Protein 3GV3 (pdb70)

CATH classification: 2.40.50.40

Foldseek 3Di:
DVPDDPAPDADQDDDPVFFPDWFFAPCVVDDFGIWTQTNVPRDIGTHDPVRPCVVVVVVVVD

GO terms:
  GO:0031640 killing of cells of another organism (P, IDA)
  GO:0061844 antimicrobial humoral immune response 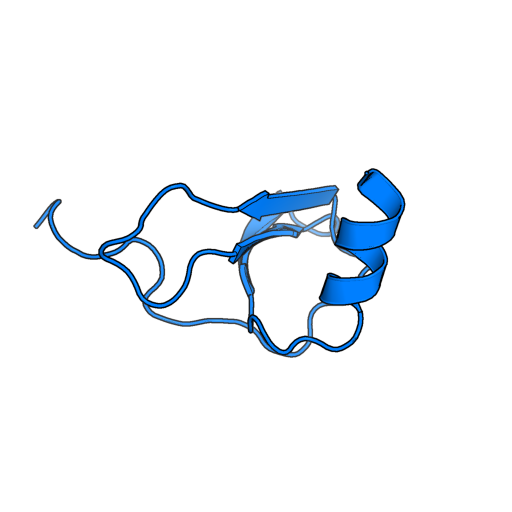mediated by antimicrobial peptide (P, IDA)
  GO:0045785 positive regulation of cell adhesion (P, IDA)
  GO:2000406 positive regulation of T cell migration (P, IDA)
  GO:0008009 chemokine activity (F, IDA)
  GO:0005576 extracellular region (C, IDA)
  GO:0038160 CXCL12-activated CXCR4 signaling pathway (P, IDA)
  GO:0090026 positive regulation of monocyte chemotaxis (P, IDA)
  GO:0005576 extracellular region (C, EXP)
  GO:0008009 chemokine activity (F, TAS)
  GO:0006935 chemotaxis (P, TAS)
  GO:0042379 chemokine receptor binding (F, IMP)
  GO:0005102 signaling receptor binding (F, TAS)
  GO:0009615 response to virus (P, TAS)
  GO:0006874 intracellular calcium ion homeostasis (P, TAS)
  GO:0006955 immune response (P, TAS)
  GO:0007155 cell adhesion (P, TAS)
  GO:0007165 signal transduction (P, TAS)
  GO:0007186 G protein-coupled receptor signaling pathway (P, TAS)
  GO:0008015 blood circulation (P, TAS)

Structure (mmCIF, N/CA/C/O backbone):
data_3GV3
#
_entry.id   3GV3
#
_cell.length_a   55.510
_cell.length_b   55.510
_cell.length_c   45.963
_cell.angle_alpha   90.00
_cell.angle_beta   90.00
_cell.angle_gamma   120.00
#
_symmetry.space_group_name_H-M   'P 32 2 1'
#
loop_
_entity.id
_entity.type
_entity.pdbx_description
1 polymer 'CXCL12 protein'
2 water water
#
loop_
_atom_site.group_PDB
_atom_site.id
_atom_site.type_symbol
_atom_site.label_atom_id
_atom_site.label_alt_id
_atom_site.label_comp_id
_atom_site.label_asym_id
_atom_site.label_entity_id
_atom_site.label_seq_id
_atom_site.pdbx_PDB_ins_code
_atom_site.Cartn_x
_atom_site.Cartn_y
_atom_site.Cartn_z
_atom_site.occupancy
_atom_site.B_iso_or_equiv
_atom_site.auth_seq_id
_atom_site.auth_comp_id
_atom_site.auth_asym_id
_atom_site.auth_atom_id
_atom_site.pdbx_PDB_model_num
ATOM 1 N N . LEU A 1 1 ? -36.888 20.734 -1.603 1.00 43.12 5 LEU A N 1
ATOM 2 C CA . LEU A 1 1 ? -36.415 21.895 -0.77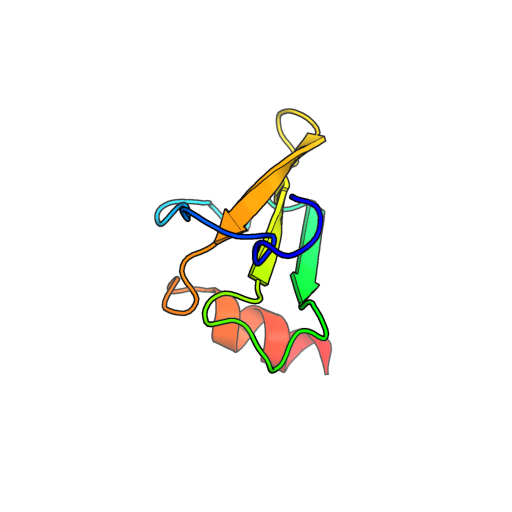6 1.00 42.73 5 LEU A CA 1
ATOM 3 C C . LEU A 1 1 ? -34.945 22.238 -1.008 1.00 41.53 5 LEU A C 1
ATOM 4 O O . LEU A 1 1 ? -34.379 21.909 -2.064 1.00 43.21 5 LEU A O 1
ATOM 5 N N . SER A 1 2 ? -34.339 22.918 -0.029 1.00 39.70 6 SER A N 1
ATOM 6 C CA . SER A 1 2 ? -32.883 23.032 0.059 1.00 37.68 6 SER A CA 1
ATOM 7 C C . SER A 1 2 ? -32.121 21.702 0.352 1.00 35.10 6 SER A C 1
ATOM 8 O O . SER A 1 2 ? -30.889 21.694 0.459 1.00 36.42 6 SER A O 1
ATOM 10 N N . TYR A 1 3 ? -32.843 20.596 0.496 1.00 32.63 7 TYR A N 1
ATOM 11 C CA . TYR A 1 3 ? -32.186 19.346 0.926 1.00 29.46 7 TYR A CA 1
ATOM 12 C C . TYR A 1 3 ? -31.787 18.464 -0.200 1.00 27.77 7 TYR A C 1
ATOM 13 O O . TYR A 1 3 ? -31.263 17.410 0.035 1.00 24.37 7 TYR A O 1
ATOM 22 N N . ARG A 1 4 ? -32.056 18.856 -1.427 1.00 24.11 8 ARG A N 1
ATOM 23 C CA . ARG A 1 4 ? -31.671 17.992 -2.525 1.00 23.56 8 ARG A CA 1
ATOM 24 C C . ARG A 1 4 ? -30.188 18.102 -2.807 1.00 22.11 8 ARG A C 1
ATOM 25 O O . ARG A 1 4 ? -29.566 19.184 -2.780 1.00 22.13 8 ARG A O 1
ATOM 29 N N . CYS A 1 5 ? -29.586 16.945 -3.066 1.00 18.60 9 CYS A N 1
ATOM 30 C CA . CYS A 1 5 ? -28.190 16.950 -3.505 1.00 18.05 9 CYS A CA 1
ATOM 31 C C . CYS A 1 5 ? -28.033 17.869 -4.726 1.00 17.74 9 CYS A C 1
ATOM 32 O O . CYS A 1 5 ? -28.924 17.858 -5.593 1.00 21.51 9 CYS A O 1
ATOM 35 N N . PRO A 1 6 ? -26.931 18.618 -4.785 1.00 18.96 10 PRO A N 1
ATOM 36 C CA . PRO A 1 6 ? -26.799 19.653 -5.870 1.00 21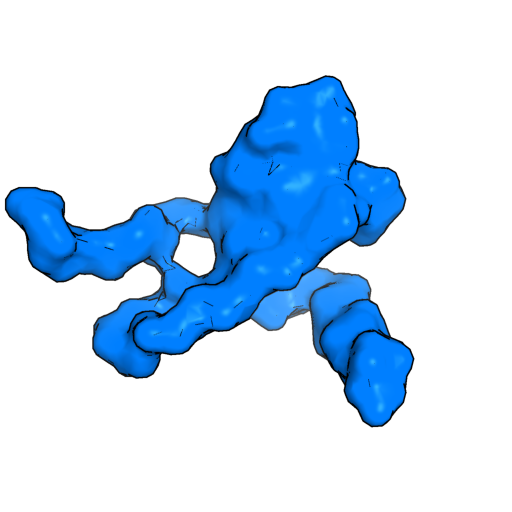.64 10 PRO A CA 1
ATOM 37 C C . PRO A 1 6 ? -26.690 19.107 -7.270 1.00 22.37 10 PRO A C 1
ATOM 38 O O . PRO A 1 6 ? -27.164 19.778 -8.186 1.00 25.86 10 PRO A O 1
ATOM 42 N N . CYS A 1 7 ? -26.154 17.935 -7.477 1.00 20.07 11 CYS A N 1
ATOM 43 C CA . CYS A 1 7 ? -26.044 17.309 -8.823 1.00 20.61 11 CYS A CA 1
ATOM 44 C C . CYS A 1 7 ? -27.104 16.214 -9.074 1.00 19.72 11 CYS A C 1
ATOM 45 O O . CYS A 1 7 ? -27.047 15.116 -8.467 1.00 21.84 11 CYS A O 1
ATOM 48 N N . ARG A 1 8 ? -28.143 16.535 -9.896 1.00 21.81 12 ARG A N 1
ATOM 49 C CA . ARG A 1 8 ? -29.221 15.635 -10.378 1.00 23.24 12 ARG A CA 1
ATOM 50 C C . ARG A 1 8 ? -28.837 14.855 -11.581 1.00 19.78 12 ARG A C 1
ATOM 51 O O . ARG A 1 8 ? -29.197 13.698 -11.741 1.00 24.80 12 ARG A O 1
ATOM 59 N N . PHE A 1 9 ? -28.106 15.560 -12.484 1.00 18.72 13 PHE A N 1
ATOM 60 C CA . PHE A 1 9 ? -27.746 15.028 -13.785 1.00 18.40 13 PHE A CA 1
ATOM 61 C C . PHE A 1 9 ? -26.303 15.401 -14.025 1.00 16.88 13 PHE A C 1
ATOM 62 O O . PHE A 1 9 ? -25.766 16.331 -13.422 1.00 18.50 13 PHE A O 1
ATOM 70 N N . PHE A 1 10 ? -25.696 14.643 -14.910 1.00 15.87 14 PHE A N 1
ATOM 71 C CA . PHE A 1 10 ? -24.318 15.010 -15.299 1.00 15.34 14 PHE A CA 1
ATOM 72 C C . PHE A 1 10 ? -24.041 14.913 -16.781 1.00 16.04 14 PHE A C 1
ATOM 73 O O . PHE A 1 10 ? -24.845 14.258 -17.574 1.00 17.21 14 PHE A O 1
ATOM 81 N N . GLU A 1 11 ? -22.993 15.576 -17.189 1.00 15.33 15 GLU A N 1
ATOM 82 C CA . GLU A 1 11 ? -22.521 15.603 -18.590 1.00 15.94 15 GLU A CA 1
ATOM 83 C C . GLU A 1 11 ? -21.392 14.559 -18.738 1.00 18.25 15 GLU A C 1
ATOM 84 O O . GLU A 1 11 ? -20.531 14.380 -17.893 1.00 19.40 15 GLU A O 1
ATOM 90 N N . SER A 1 12 ? -21.378 13.896 -19.860 1.00 18.97 16 SER A N 1
ATOM 91 C CA . SER A 1 12 ? -20.359 12.880 -20.083 1.00 18.86 16 SER A CA 1
ATOM 92 C C . SER A 1 12 ? -19.407 13.159 -21.173 1.00 19.08 16 SER A C 1
ATOM 93 O O . SER A 1 12 ? -18.572 12.254 -21.506 1.00 21.07 16 SER A O 1
ATOM 96 N N . HIS A 1 13 ? -19.549 14.266 -21.876 1.00 17.76 17 HIS A N 1
ATOM 97 C CA . HIS A 1 13 ? -18.710 14.547 -23.038 1.00 19.03 17 HIS A CA 1
ATOM 98 C C . HIS A 1 13 ? -17.893 15.840 -23.020 1.00 21.93 17 HIS A C 1
ATOM 99 O O . HIS A 1 13 ? -17.455 16.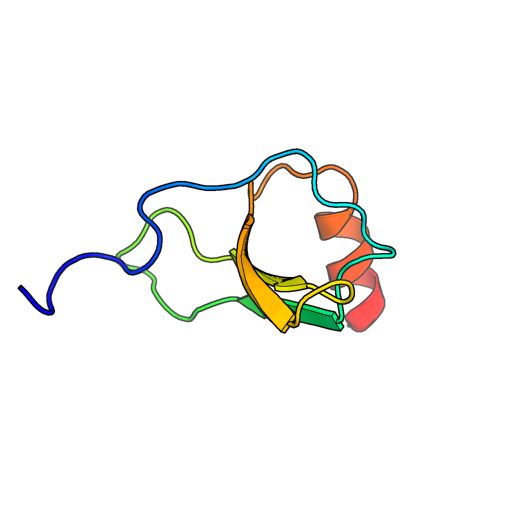309 -24.047 1.00 25.13 17 HIS A O 1
ATOM 106 N N . ILE A 1 14 ? -17.662 16.404 -21.828 1.00 20.50 18 ILE A N 1
ATOM 107 C CA . ILE A 1 14 ? -16.908 17.684 -21.716 1.00 19.88 18 ILE A CA 1
ATOM 108 C C . ILE A 1 14 ? -15.426 17.536 -22.043 1.00 21.46 18 ILE A C 1
ATOM 109 O O . ILE A 1 14 ? -14.806 16.599 -21.632 1.00 23.18 18 ILE A O 1
ATOM 114 N N . ALA A 1 15 ? -14.909 18.485 -22.791 1.00 23.09 19 ALA A N 1
ATOM 115 C CA . ALA A 1 15 ? -13.506 18.431 -23.169 1.00 23.20 19 ALA A CA 1
ATOM 116 C C . ALA A 1 15 ? -12.708 19.133 -22.059 1.00 23.45 19 ALA A C 1
ATOM 117 O O . ALA A 1 15 ? -13.129 20.214 -21.642 1.00 23.90 19 ALA A O 1
ATOM 119 N N . ARG A 1 16 ? -11.576 18.577 -21.706 1.00 23.39 20 ARG A N 1
ATOM 120 C CA . ARG A 1 16 ? -10.644 19.222 -20.829 1.00 22.13 20 ARG A CA 1
ATOM 121 C C . ARG A 1 16 ? -10.310 20.587 -21.282 1.00 21.81 20 ARG A C 1
ATOM 122 O O . ARG A 1 16 ? -10.244 21.466 -20.470 1.00 22.35 20 ARG A O 1
ATOM 130 N N . ALA A 1 17 ? -10.106 20.788 -22.582 1.00 20.31 21 ALA A N 1
ATOM 131 C CA . ALA A 1 17 ? -9.791 22.128 -23.067 1.00 21.76 21 ALA A CA 1
ATOM 132 C C . ALA A 1 17 ? -10.840 23.161 -22.809 1.00 21.89 21 ALA A C 1
ATOM 133 O O . ALA A 1 17 ? -10.522 24.398 -22.797 1.00 25.59 21 ALA A O 1
ATOM 135 N N . ASN A 1 18 ? -12.048 22.671 -22.490 1.00 21.26 22 ASN A N 1
ATOM 136 C CA . ASN A 1 18 ? -13.173 23.580 -22.279 1.00 19.54 22 ASN A CA 1
ATOM 137 C C . ASN A 1 18 ? -13.531 23.760 -20.782 1.00 19.47 22 ASN A C 1
ATOM 138 O O . ASN A 1 18 ? -14.583 24.320 -20.473 1.00 20.90 22 ASN A O 1
ATOM 143 N N . VAL A 1 19 ? -12.632 23.299 -19.916 1.00 19.12 23 VAL A N 1
ATOM 144 C CA . VAL A 1 19 ? -12.821 23.410 -18.487 1.00 17.86 23 VAL A CA 1
ATOM 145 C C . VAL A 1 19 ? -11.912 24.517 -17.915 1.00 17.09 23 VAL A C 1
ATOM 146 O O . VAL A 1 19 ? -10.688 24.462 -18.026 1.00 18.79 23 VAL A O 1
ATOM 150 N N . LYS A 1 20 ? -12.498 25.474 -17.202 1.00 17.31 24 LYS A N 1
ATOM 151 C CA . LYS A 1 20 ? -11.719 26.468 -16.478 1.00 17.16 24 LYS A CA 1
ATOM 152 C C . LYS A 1 20 ? -11.203 25.833 -15.192 1.00 15.76 24 LYS A C 1
ATOM 153 O O . LYS A 1 20 ? -10.037 26.116 -14.736 1.00 16.98 24 LYS A O 1
ATOM 159 N N . HIS A 1 21 ? -12.020 25.002 -14.522 1.00 15.38 25 HIS A N 1
ATOM 160 C CA . HIS A 1 21 ? -11.570 24.300 -13.362 1.00 14.20 25 HIS A CA 1
ATOM 161 C C . HIS A 1 21 ? -12.591 23.193 -13.075 1.00 16.14 25 HIS A C 1
ATOM 162 O O . HIS A 1 21 ? -13.714 23.186 -13.616 1.00 16.61 25 HIS A O 1
ATOM 169 N N . LEU A 1 22 ? -12.180 22.220 -12.258 1.00 15.52 26 LEU A N 1
ATOM 170 C CA . LEU A 1 22 ? -13.119 21.219 -11.664 1.00 17.04 26 LEU A CA 1
ATOM 171 C C . LEU A 1 22 ? -13.327 21.598 -10.235 1.00 17.44 26 LEU A C 1
ATOM 172 O O . LEU A 1 22 ? -12.386 21.984 -9.546 1.00 19.07 26 LEU A O 1
ATOM 177 N N . LYS A 1 23 ? -14.542 21.524 -9.734 1.00 15.40 27 LYS A N 1
ATOM 178 C CA . LYS A 1 23 ? -14.853 21.712 -8.334 1.00 16.35 27 LYS A CA 1
ATOM 179 C C . LYS A 1 23 ? -15.248 20.353 -7.809 1.00 16.20 27 LYS A C 1
ATOM 180 O O . LYS A 1 23 ? -16.069 19.624 -8.395 1.00 17.58 27 LYS A O 1
ATOM 186 N N . ILE A 1 24 ? -14.657 19.931 -6.718 1.00 14.87 28 ILE A N 1
ATOM 187 C CA . ILE A 1 24 ? -15.034 18.610 -6.129 1.00 16.31 28 ILE A CA 1
ATOM 188 C C . ILE A 1 24 ? -15.684 18.982 -4.825 1.00 16.49 28 ILE A C 1
ATOM 189 O O . ILE A 1 24 ? -15.058 19.456 -3.853 1.00 15.44 28 ILE A O 1
ATOM 194 N N . LEU A 1 25 ? -17.003 18.819 -4.781 1.00 14.40 29 LEU A N 1
ATOM 195 C CA . LEU A 1 25 ? -17.791 19.203 -3.643 1.00 13.89 29 LEU A CA 1
ATOM 196 C C . LEU A 1 25 ? -17.673 18.250 -2.477 1.00 14.91 29 LEU A C 1
ATOM 197 O O . LEU A 1 25 ? -17.562 17.022 -2.610 1.00 17.98 29 LEU A O 1
ATOM 202 N N . ASN A 1 26 ? -17.639 18.880 -1.273 1.00 15.57 30 ASN A N 1
ATOM 203 C CA . ASN A 1 26 ? -17.505 18.086 -0.041 1.00 15.37 30 ASN A CA 1
ATOM 204 C C . ASN A 1 26 ? -18.888 17.672 0.452 1.00 16.75 30 ASN A C 1
ATOM 205 O O . ASN A 1 26 ? -19.437 18.192 1.428 1.00 18.77 30 ASN A O 1
ATOM 210 N N . THR A 1 27 ? -19.412 16.710 -0.342 1.00 18.38 31 THR A N 1
ATOM 211 C CA . THR A 1 27 ? -20.830 16.328 -0.144 1.00 18.64 31 THR A CA 1
ATOM 212 C C . THR A 1 27 ? -20.872 14.803 -0.032 1.00 20.25 31 THR A C 1
ATOM 213 O O . THR A 1 27 ? -21.206 14.082 -1.007 1.00 22.80 31 THR A O 1
ATOM 217 N N . PRO A 1 28 ? -20.485 14.307 1.118 1.00 20.72 32 PRO A N 1
ATOM 218 C CA . PRO A 1 28 ? -20.514 12.844 1.242 1.00 21.55 32 PRO A CA 1
ATOM 219 C C . PRO A 1 28 ? -21.890 12.238 1.151 1.00 19.76 32 PRO A C 1
ATOM 220 O O . PRO A 1 28 ? -22.064 11.035 0.997 1.00 22.78 32 PRO A O 1
ATOM 224 N N . ASN A 1 29 ? -22.934 13.037 1.345 1.00 17.32 33 ASN A N 1
ATOM 225 C CA . ASN A 1 29 ? -24.266 12.454 1.344 1.00 16.36 33 ASN A CA 1
ATOM 226 C C . ASN A 1 29 ? -24.667 12.106 -0.081 1.00 14.79 33 ASN A C 1
ATOM 227 O O . ASN A 1 29 ? -25.721 11.562 -0.253 1.00 15.45 33 ASN A O 1
ATOM 232 N N . CYS A 1 30 ? -23.883 12.581 -1.098 1.00 13.82 34 CYS A N 1
ATOM 233 C CA . CYS A 1 30 ? -24.387 12.656 -2.468 1.00 13.54 34 CYS A CA 1
ATOM 234 C C . CYS A 1 30 ? -23.601 11.767 -3.409 1.00 15.01 34 CYS A C 1
ATOM 235 O O . CYS A 1 30 ? -22.437 11.531 -3.179 1.00 19.31 34 CYS A O 1
ATOM 238 N N . ALA A 1 31 ? -24.259 11.292 -4.463 1.00 16.06 35 ALA A N 1
ATOM 239 C CA . ALA A 1 31 ? -23.519 10.386 -5.352 1.00 19.55 35 ALA A CA 1
ATOM 240 C C . ALA A 1 31 ? -22.618 11.118 -6.327 1.00 17.87 35 ALA A C 1
ATOM 241 O O . ALA A 1 31 ? -21.581 10.481 -6.738 1.00 24.64 35 ALA A O 1
ATOM 243 N N . LEU A 1 32 ? -22.926 12.331 -6.660 1.00 14.86 36 LEU A N 1
ATOM 244 C CA . LEU A 1 32 ? -22.172 13.018 -7.736 1.00 17.18 36 LEU A CA 1
ATOM 245 C C . LEU A 1 32 ? -21.565 14.272 -7.108 1.00 18.70 36 LEU A C 1
ATOM 246 O O . LEU A 1 32 ? -22.303 15.209 -6.690 1.00 21.75 36 LEU A O 1
ATOM 251 N N . GLN A 1 33 ? -20.242 14.323 -7.099 1.00 16.58 37 GLN A N 1
ATOM 252 C CA . GLN A 1 33 ? -19.496 15.380 -6.434 1.00 15.91 37 GLN A CA 1
ATOM 253 C C . GLN A 1 33 ? -18.647 16.266 -7.369 1.00 15.51 37 GLN A C 1
ATOM 254 O O . GLN A 1 33 ? -18.032 17.230 -6.900 1.00 19.45 37 GLN A O 1
ATOM 260 N N . ILE A 1 34 ? -18.635 16.007 -8.658 1.00 14.56 38 ILE A N 1
ATOM 261 C CA . ILE A 1 34 ? -17.687 16.761 -9.541 1.00 14.57 38 ILE A CA 1
ATOM 262 C C . ILE A 1 34 ? -18.433 17.757 -10.451 1.00 14.46 38 ILE A C 1
ATOM 263 O O . ILE A 1 34 ? -19.409 17.421 -11.154 1.00 16.06 38 ILE A O 1
ATOM 268 N N . VAL A 1 35 ? -17.984 18.998 -10.424 1.00 14.66 39 VAL A N 1
ATOM 269 C CA . VAL A 1 35 ? -18.605 20.068 -11.187 1.00 15.15 39 VAL A CA 1
ATOM 270 C C . VAL A 1 35 ? -17.498 20.687 -12.040 1.00 16.05 39 VAL A C 1
ATOM 271 O O . VAL A 1 35 ? -16.319 20.705 -11.656 1.00 18.63 39 VAL A O 1
ATOM 275 N N . ALA A 1 36 ? -17.827 21.152 -13.233 1.00 13.77 40 ALA A N 1
ATOM 276 C CA . ALA A 1 36 ? -16.806 21.841 -14.110 1.00 16.24 40 ALA A CA 1
ATOM 277 C C . ALA A 1 36 ? -17.411 23.187 -14.371 1.00 18.91 40 ALA A C 1
ATOM 278 O O . ALA A 1 36 ? -18.652 23.357 -14.591 1.00 17.20 40 ALA A O 1
ATOM 280 N N . ARG A 1 37 ? -16.561 24.201 -14.410 1.00 17.00 41 ARG A N 1
ATOM 281 C CA . ARG A 1 37 ? -16.919 25.495 -14.943 1.00 19.09 41 ARG A CA 1
ATOM 282 C C . ARG A 1 37 ? -16.364 25.579 -16.358 1.00 16.97 41 ARG A C 1
ATOM 283 O O . ARG A 1 37 ? -15.227 25.349 -16.529 1.00 18.86 41 ARG A O 1
ATOM 291 N N . LEU A 1 38 ? -17.211 25.836 -17.362 1.00 18.56 42 LEU A N 1
ATOM 292 C CA . LEU A 1 38 ? -16.818 25.728 -18.697 1.00 17.68 42 LEU A CA 1
ATOM 293 C C . LEU A 1 38 ? -16.227 27.033 -19.257 1.00 20.01 42 LEU A C 1
ATOM 294 O O . LEU A 1 38 ? -16.674 28.125 -18.909 1.00 22.03 42 LEU A O 1
ATOM 299 N N . LYS A 1 39 ? -15.269 26.880 -20.128 1.00 21.68 43 LYS A N 1
ATOM 300 C CA . LYS A 1 39 ? -14.572 28.018 -20.774 1.00 24.96 43 LYS A CA 1
ATOM 301 C C . LYS A 1 39 ? -15.501 28.767 -21.754 1.00 27.79 43 LYS A C 1
ATOM 302 O O . LYS A 1 39 ? -15.504 30.001 -21.775 1.00 30.34 43 LYS A O 1
ATOM 308 N N . ASN A 1 40 ? -16.266 28.040 -22.549 1.00 28.55 44 ASN A N 1
ATOM 309 C CA . ASN A 1 40 ? -16.978 28.668 -23.682 1.00 31.28 44 ASN A CA 1
ATOM 310 C C . ASN A 1 40 ? -18.138 29.584 -23.251 1.00 32.56 44 ASN A C 1
ATOM 311 O O . ASN A 1 40 ? -18.557 30.491 -24.006 1.00 35.24 44 ASN A O 1
ATOM 316 N N . ASN A 1 41 ? -18.653 29.377 -22.043 1.00 30.68 45 ASN A N 1
ATOM 317 C CA . ASN A 1 41 ? -19.805 30.090 -21.619 1.00 30.71 45 ASN A CA 1
ATOM 318 C C . ASN A 1 41 ? -19.959 30.334 -20.123 1.00 30.21 45 ASN A C 1
ATOM 319 O O . ASN A 1 41 ? -21.023 30.830 -19.691 1.00 31.38 45 ASN A O 1
ATOM 324 N N . ASN A 1 42 ? -18.936 29.974 -19.366 1.00 26.61 46 ASN A N 1
ATOM 325 C CA . ASN A 1 42 ? -18.837 30.202 -17.929 1.00 27.12 46 ASN A CA 1
ATOM 326 C C . ASN A 1 42 ? -19.985 29.493 -17.210 1.00 25.34 46 ASN A C 1
ATOM 327 O O . ASN A 1 42 ? -20.318 29.827 -16.093 1.00 27.28 46 ASN A O 1
ATOM 332 N N . ARG A 1 43 ? -20.574 28.486 -17.848 1.00 24.09 47 ARG A N 1
ATOM 333 C CA . ARG A 1 43 ? -21.593 27.703 -17.156 1.00 21.96 47 ARG A CA 1
ATOM 334 C C . ARG A 1 43 ? -20.983 26.700 -16.168 1.00 19.33 47 ARG A C 1
ATOM 335 O O . ARG A 1 43 ? -19.938 26.202 -16.452 1.00 20.58 47 ARG A O 1
ATOM 343 N N . GLN A 1 44 ? -21.666 26.355 -15.075 1.00 17.87 48 GLN A N 1
ATOM 344 C CA . GLN A 1 44 ? -21.222 25.209 -14.231 1.00 16.75 48 GLN A CA 1
ATOM 345 C C . GLN A 1 44 ? -22.071 24.011 -14.580 1.00 17.32 48 GLN A C 1
ATOM 346 O O . GLN A 1 44 ? -23.268 24.192 -14.804 1.00 19.27 48 GLN A O 1
ATOM 352 N N . VAL A 1 45 ? -21.412 22.861 -14.759 1.00 15.97 49 VAL A N 1
ATOM 353 C CA . VAL A 1 45 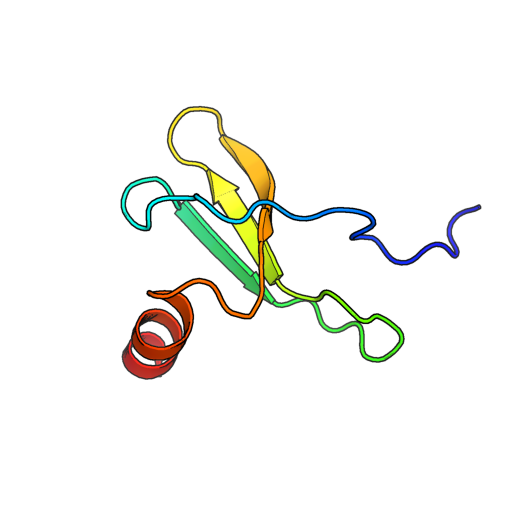? -22.218 21.622 -15.052 1.00 14.59 49 VAL A CA 1
ATOM 354 C C . VAL A 1 45 ? -21.699 20.536 -14.209 1.00 15.42 49 VAL A C 1
ATOM 355 O O . VAL A 1 45 ? -20.570 20.598 -13.781 1.00 17.28 49 VAL A O 1
ATOM 359 N N . CYS A 1 46 ? -22.462 19.506 -13.860 1.00 14.41 50 CYS A N 1
ATOM 360 C CA . CYS A 1 46 ? -21.902 18.363 -13.129 1.00 14.19 50 CYS A CA 1
ATOM 361 C C . CYS A 1 46 ? -21.411 17.358 -14.156 1.00 14.79 50 CYS A C 1
ATOM 362 O O . CYS A 1 46 ? -21.878 17.324 -15.315 1.00 16.97 50 CYS A O 1
ATOM 365 N N . ILE A 1 47 ? -20.287 16.693 -13.808 1.00 16.10 51 ILE A N 1
ATOM 366 C CA . ILE A 1 47 ? -19.542 15.833 -14.713 1.00 18.54 51 ILE A CA 1
ATOM 367 C C . ILE A 1 47 ? -19.536 14.362 -14.292 1.00 15.91 51 ILE A C 1
ATOM 368 O O . ILE A 1 47 ? -19.516 14.026 -13.055 1.00 17.02 51 ILE A O 1
ATOM 373 N N . ASP A 1 48 ? -19.602 13.463 -15.305 1.00 17.68 52 ASP A N 1
ATOM 374 C CA . ASP A 1 48 ? -19.458 12.017 -15.086 1.00 17.94 52 ASP A CA 1
ATOM 375 C C . ASP A 1 48 ? -18.153 11.666 -14.384 1.00 18.62 52 ASP A C 1
ATOM 376 O O . ASP A 1 48 ? -17.125 12.045 -14.839 1.00 19.65 52 ASP A O 1
ATOM 381 N N . PRO A 1 49 ? -18.235 11.128 -13.152 1.00 19.83 53 PRO A N 1
ATOM 382 C CA . PRO A 1 49 ? -16.994 10.845 -12.444 1.00 21.28 53 PRO A CA 1
ATOM 383 C C . PRO A 1 49 ? -16.134 9.806 -13.129 1.00 24.29 53 PRO A C 1
ATOM 384 O O . PRO A 1 49 ? -14.966 9.718 -12.813 1.00 26.61 53 PRO A O 1
ATOM 388 N N . LYS A 1 50 ? -16.669 9.128 -14.121 1.00 23.94 54 LYS A N 1
ATOM 389 C CA . LYS A 1 50 ? -15.855 8.209 -15.029 1.00 25.83 54 LYS A CA 1
ATOM 390 C C . LYS A 1 50 ? -15.240 8.862 -16.289 1.00 26.16 54 LYS A C 1
ATOM 391 O O . LYS A 1 50 ? -14.632 8.137 -17.104 1.00 28.42 54 LYS A O 1
ATOM 395 N N . LEU A 1 51 ? -15.378 10.165 -16.465 1.00 27.92 55 LEU A N 1
ATOM 396 C CA . LEU A 1 51 ? -14.905 10.931 -17.647 1.00 26.40 55 LEU A CA 1
ATOM 39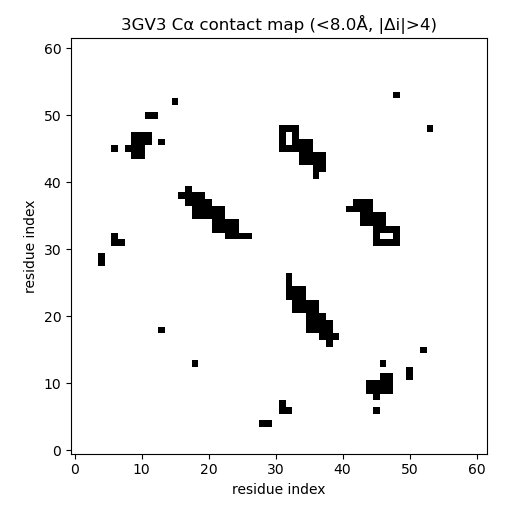7 C C . LEU A 1 51 ? -13.446 10.647 -17.795 1.00 27.22 55 LEU A C 1
ATOM 398 O O . LEU A 1 51 ? -12.640 10.754 -16.845 1.00 25.24 55 LEU A O 1
ATOM 403 N N . LYS A 1 52 ? -13.094 10.254 -19.016 1.00 27.89 56 LYS A N 1
ATOM 404 C CA . LYS A 1 52 ? -11.791 9.708 -19.294 1.00 26.20 56 LYS A CA 1
ATOM 405 C C . LYS A 1 52 ? -10.559 10.437 -18.709 1.00 27.12 56 LYS A C 1
ATOM 406 O O . LYS A 1 52 ? -9.659 9.805 -18.157 1.00 30.38 56 LYS A O 1
ATOM 408 N N . TRP A 1 53 ? -10.524 11.761 -18.854 1.00 23.67 57 TRP A N 1
ATOM 409 C CA . TRP A 1 53 ? -9.369 12.558 -18.581 1.00 19.66 57 TRP A CA 1
ATOM 410 C C . TRP A 1 53 ? -9.283 13.054 -17.123 1.00 20.08 57 TRP A C 1
ATOM 411 O O . TRP A 1 53 ? -8.216 13.554 -16.734 1.00 19.28 57 TRP A O 1
ATOM 422 N N . ILE A 1 54 ? -10.353 12.848 -16.358 1.00 19.34 58 ILE A N 1
ATOM 423 C CA . ILE A 1 54 ? -10.368 13.450 -14.985 1.00 20.08 58 ILE A CA 1
ATOM 424 C C . ILE A 1 54 ? -9.317 12.886 -14.037 1.00 21.19 58 ILE A C 1
ATOM 425 O O . ILE A 1 54 ? -8.678 13.642 -13.275 1.00 22.70 58 ILE A O 1
ATOM 430 N N . GLN A 1 55 ? -9.162 11.559 -13.968 1.00 21.79 59 GLN A N 1
ATOM 431 C CA . GLN A 1 55 ? -8.219 10.953 -13.052 1.00 22.40 59 GLN A CA 1
ATOM 432 C C . GLN A 1 55 ? -6.815 11.528 -13.231 1.00 21.35 59 GLN A C 1
ATOM 433 O O . GLN A 1 55 ? -6.217 11.936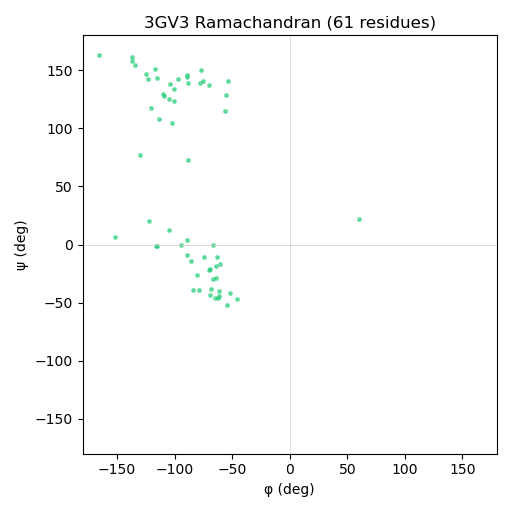 -12.258 1.00 21.25 59 GLN A O 1
ATOM 439 N N . GLU A 1 56 ? -6.275 11.544 -14.459 1.00 21.20 60 GLU A N 1
ATOM 440 C CA . GLU A 1 56 ? -4.963 12.074 -14.734 1.00 22.92 60 GLU A CA 1
ATOM 441 C C . GLU A 1 56 ? -4.895 13.568 -14.385 1.00 22.15 60 GLU A C 1
ATOM 442 O O . GLU A 1 56 ? -3.916 14.031 -13.901 1.00 22.64 60 GLU A O 1
ATOM 448 N N . TYR A 1 57 ? -5.967 14.310 -14.699 1.00 20.50 61 TYR A N 1
ATOM 449 C CA . TYR A 1 57 ? -5.964 15.763 -14.420 1.00 19.12 61 TYR A CA 1
ATOM 450 C C . TYR A 1 57 ? -5.814 16.018 -12.939 1.00 20.14 61 TYR A C 1
ATOM 451 O O . TYR A 1 57 ? -5.014 16.877 -12.505 1.00 19.58 61 TYR A O 1
ATOM 460 N N . LEU A 1 58 ? -6.555 15.268 -12.141 1.00 20.15 62 LEU A N 1
ATOM 461 C CA . LEU A 1 58 ? -6.442 15.468 -10.683 1.00 20.33 62 LEU A CA 1
ATOM 462 C C . LEU A 1 58 ? -5.077 15.023 -10.145 1.00 21.00 62 LEU A C 1
ATOM 463 O O . LEU A 1 58 ? -4.474 15.699 -9.314 1.00 23.01 62 LEU A O 1
ATOM 468 N N . GLU A 1 59 ? -4.539 13.923 -10.684 1.00 21.31 63 GLU A N 1
ATOM 469 C CA . GLU A 1 59 ? -3.285 13.328 -10.200 1.00 23.27 63 GLU A CA 1
ATOM 470 C C . GLU A 1 59 ? -2.212 14.306 -10.402 1.00 21.71 63 GLU A C 1
ATOM 471 O O . GLU A 1 59 ? -1.358 14.504 -9.515 1.00 22.37 63 GLU A O 1
ATOM 477 N N . LYS A 1 60 ? -2.212 14.893 -11.603 1.00 22.90 64 LYS A N 1
ATOM 478 C CA . LYS A 1 60 ? -1.223 15.851 -11.979 1.00 23.07 64 LYS A CA 1
ATOM 479 C C . LYS A 1 60 ? -1.247 17.147 -11.151 1.00 22.50 64 LYS A C 1
ATOM 480 O O . LYS A 1 60 ? -0.198 17.751 -10.920 1.00 22.91 64 LYS A O 1
ATOM 485 N N . ALA A 1 61 ? -2.417 17.524 -10.642 1.00 22.58 65 ALA A N 1
ATOM 486 C CA . ALA A 1 61 ? -2.545 18.690 -9.808 1.00 21.50 65 ALA A CA 1
ATOM 487 C C . ALA A 1 61 ? -1.899 18.557 -8.437 1.00 22.27 65 ALA A C 1
ATOM 488 O O . ALA A 1 61 ? -1.579 19.526 -7.792 1.00 22.10 65 ALA A O 1
ATOM 490 N N . LEU A 1 62 ? -1.687 17.327 -7.968 1.00 19.79 66 LEU A N 1
ATOM 491 C CA . LEU A 1 62 ? -1.116 17.040 -6.670 1.00 20.73 66 LEU A CA 1
ATOM 492 C C . LEU A 1 62 ? 0.422 17.028 -6.642 1.00 23.83 66 LEU A C 1
ATOM 493 O O . LEU A 1 62 ? 1.061 17.044 -5.575 1.00 25.50 66 LEU A O 1
ATOM 498 N N . ASN A 1 63 ? 1.010 16.986 -7.837 1.00 25.89 67 ASN A N 1
#

Organism: Homo sapiens (NCBI:txid9606)

Secondary structure (P-SEA, 3-state):
ccccccccccccccccccccccccccccccccccccccccccbbbbbccccca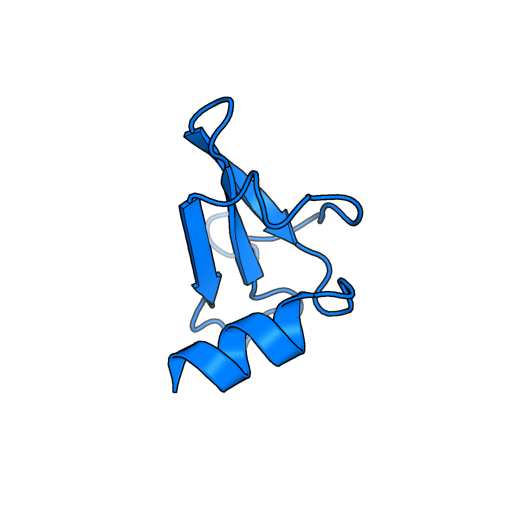aaaaaaaac

Solvent-accessible surface area: 4886 Å² total

Radius of gyration: 11.8 Å; Cα contacts (8 Å, |Δi|>4): 79; chains: 1; bounding box: 35×22×25 Å

Nearest PDB structures (foldseek):
  3gv3-assembly1_A-2  TM=1.016E+00  e=1.112E-11  Homo sapiens
  4uai-assembly1_A  TM=9.940E-01  e=1.201E-10  Homo sapiens
  6shr-assembly1_A  TM=1.004E+00  e=3.153E-10  Homo sapiens
  2nwg-assembly1_A  TM=9.918E-01  e=5.275E-10  Homo sapiens
  2j7z-assembly1_B  TM=9.388E-01  e=8.275E-10  Homo sapiens

Sequence (62 aa):
LSYRCPCRFFESHIARANVKHLKILNTPNCALQIVARLKNNNRQVCIDPKLKWIQEYLEKAL

B-factor: mean 24.59, std 8.02, range [13.54, 52.41]

InterPro domains:
  IPR001811 Chemokine interleukin-8-like domain [PF00048] (29-85)
  IPR001811 Chemokine interleukin-8-like domain [SM00199] (27-86)
  IPR033899 CXC Chemokine domain [cd00273] (27-88)
  IPR036048 Chemokine interleukin-8-like superfamily [SSF54117] (11-89)
  IPR039809 Chemokine beta/gamma/delta [PTHR12015] (6-89)